Protein AF-A0A855VQW7-F1 (afdb_monomer)

Foldseek 3Di:
DDQLLPFPKDWDFDWDWAADAPDKTKIWTFGWIAGPVDDPDPGIWTFTKMWIWHFPDDDPQKTATDPTDMDGDPRGPDDPSNVVNVCCLQAVCPNRMWGWDDDPQKIFTDDPPDTSHIDGHDD

Radius of gyration: 14.54 Å; Cα contacts (8 Å, |Δi|>4): 239; chains: 1; bounding box: 36×40×45 Å

Solvent-accessible surface area (backbone atoms only — not comparable to full-atom values): 6944 Å² total; per-residue (Å²): 131,81,63,71,60,75,59,59,60,50,74,50,72,50,77,49,79,46,85,40,86,86,39,80,19,42,38,39,40,42,36,40,35,30,48,72,88,54,72,84,81,82,51,69,24,40,42,34,36,38,38,37,28,33,50,76,47,75,58,97,45,37,34,35,49,40,83,72,43,80,45,79,41,93,77,42,62,58,52,72,68,58,46,51,20,53,47,42,49,40,36,48,52,67,90,40,29,41,31,52,46,80,54,97,53,37,38,35,20,37,55,85,96,64,62,53,29,75,50,69,61,84,130

Sequence (123 aa):
MNSPGDQEFLFNGTISVVIRPGTESIISIFGTSVSARQPSPINTHLVNRDITFTVLSRNKSDFYLSDMKTTAHPGDSMTETEASGLLFDMFDLENNRLTVRRYLNTFVFGDVPLPLFICVKKR

Structure (mmCIF, N/CA/C/O backbone):
data_AF-A0A855VQW7-F1
#
_entry.id   AF-A0A855VQW7-F1
#
loop_
_atom_site.group_PDB
_atom_site.id
_atom_site.type_symbol
_atom_site.label_atom_id
_atom_site.label_alt_id
_atom_site.label_comp_id
_atom_site.label_asym_id
_atom_site.label_entity_id
_atom_site.label_seq_id
_atom_site.pdbx_PDB_ins_code
_atom_site.Cartn_x
_atom_site.Cartn_y
_atom_site.Cartn_z
_atom_site.occupancy
_atom_site.B_iso_or_equiv
_atom_site.auth_seq_id
_atom_site.auth_comp_id
_atom_site.auth_asym_id
_atom_site.auth_atom_id
_atom_site.pdbx_PDB_model_num
ATOM 1 N N . MET A 1 1 ? -4.029 20.352 -14.165 1.00 30.50 1 MET A N 1
ATOM 2 C CA . MET A 1 1 ? -2.931 19.563 -13.574 1.00 30.50 1 MET A CA 1
ATOM 3 C C . MET A 1 1 ? -3.422 18.129 -13.630 1.00 30.50 1 MET A C 1
ATOM 5 O O . MET A 1 1 ? -4.442 17.859 -13.013 1.00 30.50 1 MET A O 1
ATOM 9 N N . ASN A 1 2 ? -2.847 17.296 -14.501 1.00 29.12 2 ASN A N 1
ATOM 10 C CA . ASN A 1 2 ? -3.279 15.902 -14.648 1.00 29.12 2 ASN A CA 1
ATOM 11 C C . ASN A 1 2 ? -2.936 15.166 -13.351 1.00 29.12 2 ASN A C 1
ATOM 13 O O . ASN A 1 2 ? -1.868 15.413 -12.789 1.00 29.12 2 ASN A O 1
ATOM 17 N N . SER A 1 3 ? -3.839 14.319 -12.866 1.00 29.11 3 SER A N 1
ATOM 18 C CA . SER A 1 3 ? -3.530 13.427 -11.748 1.00 29.11 3 SER A CA 1
ATOM 19 C C . SER A 1 3 ? -2.258 12.625 -12.081 1.00 29.11 3 SER A C 1
ATOM 21 O O . SER A 1 3 ? -2.117 12.182 -13.222 1.00 29.11 3 SER A O 1
ATOM 23 N N . PRO A 1 4 ? -1.331 12.402 -11.135 1.00 39.72 4 PRO A N 1
ATOM 24 C CA . PRO A 1 4 ? -0.266 11.413 -11.311 1.00 39.72 4 PRO A CA 1
ATOM 25 C C . PRO A 1 4 ? -0.811 10.005 -11.621 1.00 39.72 4 PRO A C 1
ATOM 27 O O . PRO A 1 4 ? -0.110 9.222 -12.254 1.00 39.72 4 PRO A O 1
ATOM 30 N N . GLY A 1 5 ? -2.063 9.717 -11.239 1.00 44.38 5 GLY A N 1
ATOM 31 C CA . GLY A 1 5 ? -2.797 8.470 -11.511 1.00 44.38 5 GLY A CA 1
ATOM 32 C C . GLY A 1 5 ? -3.372 8.345 -12.927 1.00 44.38 5 GLY A C 1
ATOM 33 O O . GLY A 1 5 ? -4.153 7.449 -13.226 1.00 44.38 5 GLY A O 1
ATOM 34 N N . ASP A 1 6 ? -3.012 9.253 -13.836 1.00 48.56 6 ASP A N 1
ATOM 35 C CA . ASP A 1 6 ? -3.424 9.194 -15.243 1.00 48.56 6 ASP A CA 1
ATOM 36 C C . ASP A 1 6 ? -2.498 8.283 -16.077 1.00 48.56 6 ASP A C 1
ATOM 38 O O . ASP A 1 6 ? -2.482 8.330 -17.304 1.00 48.56 6 ASP A O 1
ATOM 42 N N . GLN A 1 7 ? -1.676 7.460 -15.429 1.00 55.69 7 GLN A N 1
ATOM 43 C CA . GLN A 1 7 ? -0.953 6.368 -16.065 1.00 55.69 7 GLN A CA 1
ATOM 44 C C . GLN A 1 7 ? -1.590 5.077 -15.565 1.00 55.69 7 GLN A C 1
ATOM 46 O O . GLN A 1 7 ? -1.325 4.653 -14.453 1.00 55.69 7 GLN A O 1
ATOM 51 N N . GLU A 1 8 ? -2.466 4.471 -16.368 1.00 66.62 8 GLU A N 1
ATOM 52 C CA . GLU A 1 8 ? -3.079 3.180 -16.038 1.00 66.62 8 GLU A CA 1
ATOM 53 C C . GLU A 1 8 ? -1.974 2.128 -15.857 1.00 66.62 8 GLU A C 1
ATOM 55 O O . GLU A 1 8 ? -1.495 1.546 -16.829 1.00 66.62 8 GLU A O 1
ATOM 60 N N . PHE A 1 9 ? -1.514 1.915 -14.628 1.00 70.75 9 PHE A N 1
ATOM 61 C CA . PHE A 1 9 ? -0.543 0.882 -14.305 1.00 70.75 9 PHE A CA 1
ATOM 62 C C . PHE A 1 9 ? -1.272 -0.383 -13.869 1.00 70.75 9 PHE A C 1
ATOM 64 O O . PHE A 1 9 ? -2.090 -0.386 -12.952 1.00 70.75 9 PHE A O 1
ATOM 71 N N . LEU A 1 10 ? -0.948 -1.494 -14.522 1.00 77.94 10 LEU A N 1
ATOM 72 C CA . LEU A 1 10 ? -1.381 -2.820 -14.117 1.00 77.94 10 LEU A CA 1
ATOM 73 C C . LEU A 1 10 ? -0.329 -3.409 -13.184 1.00 77.94 10 LEU A C 1
ATOM 75 O O . LEU A 1 10 ? 0.784 -3.717 -13.609 1.00 77.94 10 LEU A O 1
ATOM 79 N N . PHE A 1 11 ? -0.691 -3.595 -11.918 1.00 83.50 11 PHE A N 1
ATOM 80 C CA . PHE A 1 11 ? 0.154 -4.268 -10.939 1.00 83.50 11 PHE A CA 1
ATOM 81 C C . PHE A 1 11 ? -0.195 -5.756 -10.829 1.00 83.50 11 PHE A C 1
ATOM 83 O O . PHE A 1 11 ? -1.355 -6.132 -10.650 1.00 83.50 11 PHE A O 1
ATOM 90 N N . ASN A 1 12 ? 0.826 -6.610 -10.875 1.00 84.88 12 ASN A N 1
ATOM 91 C CA . ASN A 1 12 ? 0.727 -8.032 -10.567 1.00 84.88 12 ASN A CA 1
ATOM 92 C C . ASN A 1 12 ? 1.776 -8.400 -9.519 1.00 84.88 12 ASN A C 1
ATOM 94 O O . ASN A 1 12 ? 2.975 -8.266 -9.757 1.00 84.88 12 ASN A O 1
ATOM 98 N N . GLY A 1 13 ? 1.337 -8.890 -8.365 1.00 88.25 13 GLY A N 1
ATOM 99 C CA . GLY A 1 13 ? 2.254 -9.214 -7.288 1.00 88.25 13 GLY A CA 1
ATOM 100 C C . GLY A 1 13 ? 1.568 -9.554 -5.981 1.00 88.25 13 GLY A C 1
ATOM 101 O O . GLY A 1 13 ? 0.397 -9.931 -5.929 1.00 88.25 13 GLY A O 1
ATOM 102 N N . THR A 1 14 ? 2.341 -9.420 -4.913 1.00 89.88 14 THR A N 1
ATOM 103 C CA . THR A 1 14 ? 1.907 -9.622 -3.538 1.00 89.88 14 THR A CA 1
ATOM 104 C C . THR A 1 14 ? 1.972 -8.305 -2.789 1.00 89.88 14 THR A C 1
ATOM 106 O O . THR A 1 14 ? 2.939 -7.553 -2.905 1.00 89.88 14 THR A O 1
ATOM 109 N N . ILE A 1 15 ? 0.944 -8.067 -1.981 1.00 88.88 15 ILE A N 1
ATOM 110 C CA . ILE A 1 15 ? 0.922 -6.988 -1.003 1.00 88.88 15 ILE A CA 1
ATOM 111 C C . ILE A 1 15 ? 0.717 -7.610 0.364 1.00 88.88 15 ILE A C 1
ATOM 113 O O . ILE A 1 15 ? -0.235 -8.366 0.577 1.00 88.88 15 ILE A O 1
ATOM 117 N N . SER A 1 16 ? 1.607 -7.276 1.287 1.00 89.94 16 SER A N 1
ATOM 118 C CA . SER A 1 16 ? 1.482 -7.619 2.696 1.00 89.94 16 SER A CA 1
ATOM 119 C C . SER A 1 16 ? 1.202 -6.350 3.481 1.00 89.94 16 SER A C 1
ATOM 121 O O . SER A 1 16 ? 1.905 -5.359 3.317 1.00 89.94 16 SER A O 1
ATOM 123 N N . VAL A 1 17 ? 0.176 -6.368 4.328 1.00 88.69 17 VAL A N 1
ATOM 124 C CA . VAL A 1 17 ? -0.203 -5.213 5.147 1.00 88.69 17 VAL A CA 1
ATOM 125 C C . VAL A 1 17 ? -0.230 -5.628 6.606 1.00 88.69 17 VAL A C 1
ATOM 127 O O . VAL A 1 17 ? -0.963 -6.540 6.994 1.00 88.69 17 VAL A O 1
ATOM 130 N N . VAL A 1 18 ? 0.562 -4.938 7.420 1.00 91.12 18 VAL A N 1
ATOM 131 C CA . VAL A 1 18 ? 0.666 -5.163 8.859 1.00 91.12 18 VAL A CA 1
ATOM 132 C C . VAL A 1 18 ? 0.425 -3.837 9.567 1.00 91.12 18 VAL A C 1
ATOM 134 O O . VAL A 1 18 ? 1.297 -2.975 9.609 1.00 91.12 18 VAL A O 1
ATOM 137 N N . ILE A 1 19 ? -0.767 -3.693 10.147 1.00 88.94 19 ILE A N 1
ATOM 138 C CA . ILE A 1 19 ? -1.161 -2.508 10.914 1.00 88.94 19 ILE A CA 1
ATOM 139 C C . ILE A 1 19 ? -1.120 -2.851 12.402 1.00 88.94 19 ILE A C 1
ATOM 141 O O . ILE A 1 19 ? -1.861 -3.722 12.866 1.00 88.94 19 ILE A O 1
ATOM 145 N N . ARG A 1 20 ? -0.252 -2.169 13.149 1.00 87.00 20 ARG A N 1
ATOM 146 C CA . ARG A 1 20 ? -0.027 -2.368 14.584 1.00 87.00 20 ARG A CA 1
ATOM 147 C C . ARG A 1 20 ? -0.260 -1.051 15.332 1.00 87.00 20 ARG A C 1
ATOM 149 O O . ARG A 1 20 ? 0.423 -0.071 15.048 1.00 87.00 20 ARG A O 1
ATOM 156 N N . PRO A 1 21 ? -1.207 -0.992 16.282 1.00 79.06 21 PRO A N 1
ATOM 157 C CA . PRO A 1 21 ? -1.382 0.191 17.120 1.00 79.06 21 PRO A CA 1
ATOM 158 C C . PRO A 1 21 ? -0.142 0.455 17.985 1.00 79.06 21 PRO A C 1
ATOM 160 O O . PRO A 1 21 ? 0.371 -0.469 18.613 1.00 79.06 21 PRO A O 1
ATOM 163 N N . GLY A 1 22 ? 0.309 1.710 18.052 1.00 75.50 22 GLY A N 1
ATOM 164 C CA . GLY A 1 22 ? 1.386 2.141 18.954 1.00 75.50 22 GLY A CA 1
ATOM 165 C C . GLY A 1 22 ? 2.807 1.713 18.562 1.00 75.50 22 GLY A C 1
ATOM 166 O O . GLY A 1 22 ? 3.744 2.020 19.293 1.00 75.50 22 GLY A O 1
ATOM 167 N N . THR A 1 23 ? 2.988 1.033 17.428 1.00 84.94 23 THR A N 1
ATOM 168 C CA . THR A 1 23 ? 4.304 0.716 16.852 1.00 84.94 23 THR A CA 1
ATOM 169 C C . THR A 1 23 ? 4.320 1.037 15.362 1.00 84.94 23 THR A C 1
ATOM 171 O O . THR A 1 23 ? 3.271 1.282 14.762 1.00 84.94 23 THR A O 1
ATOM 174 N N . GLU A 1 24 ? 5.498 0.966 14.743 1.00 91.75 24 GLU A N 1
ATOM 175 C CA . GLU A 1 24 ? 5.617 1.057 13.289 1.00 91.75 24 GLU A CA 1
ATOM 176 C C . GLU A 1 24 ? 4.776 -0.042 12.611 1.00 91.75 24 GLU A C 1
ATOM 178 O O . GLU A 1 24 ? 4.774 -1.215 13.009 1.00 91.75 24 GLU A O 1
ATOM 183 N N . SER A 1 25 ? 4.000 0.384 11.622 1.00 94.38 25 SER A N 1
ATOM 184 C CA . SER A 1 25 ? 3.194 -0.422 10.713 1.00 94.38 25 SER A CA 1
ATOM 185 C C . SER A 1 25 ? 3.838 -0.403 9.332 1.00 94.38 25 SER A C 1
ATOM 187 O O . SER A 1 25 ? 4.594 0.512 9.011 1.00 94.38 25 SER A O 1
AT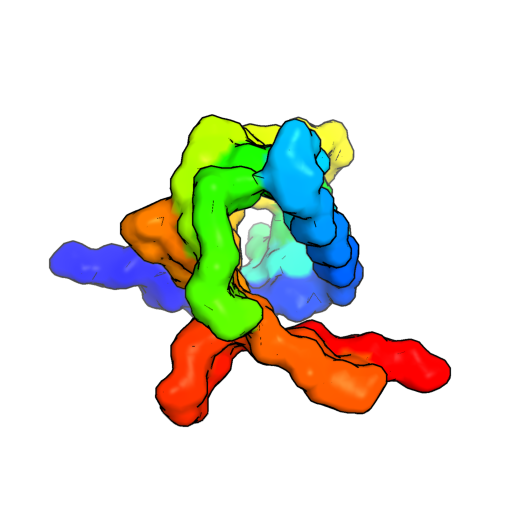OM 189 N N . ILE A 1 26 ? 3.555 -1.420 8.519 1.00 94.81 26 ILE A N 1
ATOM 190 C CA . ILE A 1 26 ? 4.215 -1.592 7.224 1.00 94.81 26 ILE A CA 1
ATOM 191 C C . ILE A 1 26 ? 3.260 -2.132 6.160 1.00 94.81 26 ILE A C 1
ATOM 193 O O . ILE A 1 26 ? 2.443 -3.023 6.421 1.00 94.81 26 ILE A O 1
ATOM 197 N N . ILE A 1 27 ? 3.387 -1.595 4.950 1.00 92.69 27 ILE A N 1
ATOM 198 C CA . ILE A 1 27 ? 2.859 -2.169 3.713 1.00 92.69 27 ILE A CA 1
ATOM 199 C C . ILE A 1 27 ? 4.058 -2.569 2.856 1.00 92.69 27 ILE A C 1
ATOM 201 O O . ILE A 1 27 ? 4.830 -1.705 2.453 1.00 92.69 27 ILE A O 1
ATOM 205 N N . SER A 1 28 ? 4.194 -3.859 2.564 1.00 94.31 28 SER A N 1
ATOM 206 C CA . SER A 1 28 ? 5.232 -4.392 1.676 1.00 94.31 28 SER A CA 1
ATOM 207 C C . SER A 1 28 ? 4.630 -4.755 0.329 1.00 94.31 28 SER A C 1
ATOM 209 O O . SER A 1 28 ? 3.615 -5.456 0.268 1.00 94.31 28 SER A O 1
ATOM 211 N N . ILE A 1 29 ? 5.271 -4.306 -0.745 1.00 93.06 29 ILE A N 1
ATOM 212 C CA . ILE A 1 29 ? 4.815 -4.462 -2.124 1.00 93.06 29 ILE A CA 1
ATOM 213 C C . ILE A 1 29 ? 5.923 -5.134 -2.916 1.00 93.06 29 ILE A C 1
ATOM 215 O O . ILE A 1 29 ? 7.024 -4.599 -3.038 1.00 93.06 29 ILE A O 1
ATOM 219 N N . PHE A 1 30 ? 5.610 -6.297 -3.479 1.00 93.44 30 PHE A N 1
ATOM 220 C CA . PHE A 1 30 ? 6.533 -7.033 -4.329 1.00 93.44 30 PHE A CA 1
ATOM 221 C C . PHE A 1 30 ? 5.818 -7.563 -5.566 1.00 93.44 30 PHE A C 1
ATOM 223 O O . PHE A 1 30 ? 4.855 -8.326 -5.453 1.00 93.44 30 PHE A O 1
ATOM 230 N N . GLY A 1 31 ? 6.286 -7.190 -6.751 1.00 92.06 31 GLY A N 1
ATOM 231 C CA . GLY A 1 31 ? 5.676 -7.635 -7.997 1.00 92.06 31 GLY A CA 1
ATOM 232 C C . GLY A 1 31 ? 6.180 -6.885 -9.215 1.00 92.06 31 GLY A C 1
ATOM 233 O O . GLY A 1 31 ? 7.228 -6.251 -9.191 1.00 92.06 31 GLY A O 1
ATOM 234 N N 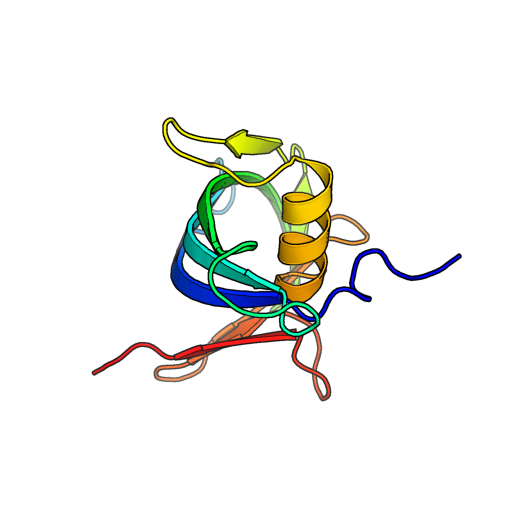. THR A 1 32 ? 5.407 -6.953 -10.288 1.00 89.62 32 THR A N 1
ATOM 235 C CA . THR A 1 32 ? 5.670 -6.243 -11.536 1.00 89.62 32 THR A CA 1
ATOM 236 C C . THR A 1 32 ? 4.553 -5.253 -11.816 1.00 89.62 32 THR A C 1
ATOM 238 O O . THR A 1 32 ? 3.379 -5.614 -11.719 1.00 89.62 32 THR A O 1
ATOM 241 N N . SER A 1 33 ? 4.914 -4.038 -12.208 1.00 86.31 33 SER A N 1
ATOM 242 C CA . SER A 1 33 ? 3.980 -3.031 -12.706 1.00 86.31 33 SER A CA 1
ATOM 243 C C . SER A 1 33 ? 4.210 -2.792 -14.194 1.00 86.31 33 SER A C 1
ATOM 245 O O . SER A 1 33 ? 5.358 -2.724 -14.639 1.00 86.31 33 SER A O 1
ATOM 247 N N . VAL A 1 34 ? 3.125 -2.688 -14.960 1.00 81.62 34 VAL A N 1
ATOM 248 C CA . VAL A 1 34 ? 3.148 -2.479 -16.411 1.00 81.62 34 VAL A CA 1
ATOM 249 C C . VAL A 1 34 ? 2.272 -1.288 -16.768 1.00 81.62 34 VAL A C 1
ATOM 251 O O . VAL A 1 34 ? 1.097 -1.268 -16.416 1.00 81.62 34 VAL A O 1
ATOM 254 N N . SER A 1 35 ? 2.810 -0.317 -17.506 1.00 73.31 35 SER A N 1
ATOM 255 C CA . SER A 1 35 ? 1.992 0.774 -18.051 1.00 73.31 35 SER A CA 1
ATOM 256 C C . SER A 1 35 ? 1.068 0.245 -19.155 1.00 73.31 35 SER A C 1
ATOM 258 O O . SER A 1 35 ? 1.542 -0.214 -20.194 1.00 73.31 35 SER A O 1
ATOM 260 N N . ALA A 1 36 ? -0.251 0.335 -18.970 1.00 66.25 36 ALA A N 1
ATOM 261 C CA . ALA A 1 36 ? -1.253 -0.106 -19.945 1.00 66.25 36 ALA A CA 1
ATOM 262 C C . ALA A 1 36 ? -1.271 0.755 -21.221 1.00 66.25 36 ALA A C 1
ATOM 264 O O . ALA A 1 36 ? -1.788 0.328 -22.253 1.00 66.25 36 ALA A O 1
ATOM 265 N N . ARG A 1 37 ? -0.678 1.957 -21.177 1.00 65.75 37 ARG A N 1
ATOM 266 C CA . ARG A 1 37 ? -0.636 2.901 -22.304 1.00 65.75 37 ARG A CA 1
ATOM 267 C C . ARG A 1 37 ? 0.517 2.657 -23.281 1.00 65.75 37 ARG A C 1
ATOM 269 O O . ARG A 1 37 ? 0.562 3.317 -24.317 1.00 65.75 37 ARG A O 1
ATOM 276 N N . GLN A 1 38 ? 1.453 1.753 -22.983 1.00 57.84 38 GLN A N 1
ATOM 277 C CA . GLN A 1 38 ? 2.634 1.537 -23.821 1.00 57.84 38 GLN A CA 1
ATOM 278 C C . GLN A 1 38 ? 2.857 0.046 -24.146 1.00 57.84 38 GLN A C 1
ATOM 280 O O . GLN A 1 38 ? 2.633 -0.810 -23.292 1.00 57.84 38 GLN A O 1
ATOM 285 N N . PRO A 1 39 ? 3.303 -0.300 -25.370 1.00 54.66 39 PRO A N 1
ATOM 286 C CA . PRO A 1 39 ? 3.481 -1.692 -25.776 1.00 54.66 39 PRO A CA 1
ATOM 287 C C . PRO A 1 39 ? 4.573 -2.414 -24.962 1.00 54.66 39 PRO A C 1
ATOM 289 O O . PRO A 1 39 ? 5.674 -1.902 -24.755 1.00 54.66 39 PRO A O 1
ATOM 292 N N . SER A 1 40 ? 4.268 -3.642 -24.530 1.00 54.59 40 SER A N 1
ATOM 293 C CA . SER A 1 40 ? 5.230 -4.602 -23.959 1.00 54.59 40 SER A CA 1
ATOM 294 C C . SER A 1 40 ? 6.340 -4.927 -24.980 1.00 54.59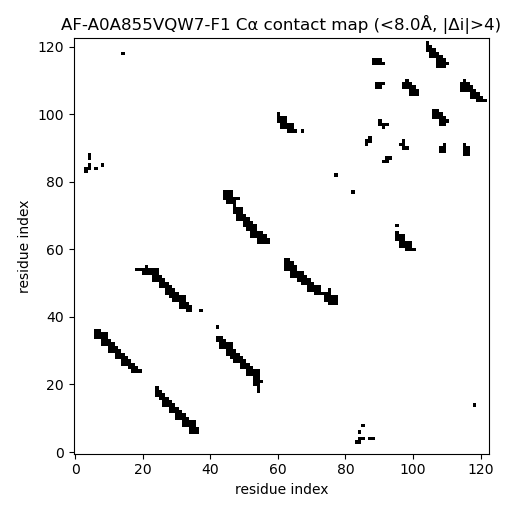 40 SER A C 1
ATOM 296 O O . SER A 1 40 ? 6.012 -5.082 -26.160 1.00 54.59 40 SER A O 1
ATOM 298 N N . PRO A 1 41 ? 7.635 -5.027 -24.585 1.00 52.25 41 PRO A N 1
ATOM 299 C CA . PRO A 1 41 ? 8.147 -5.251 -23.224 1.00 52.25 41 PRO A CA 1
ATOM 300 C C . PRO A 1 41 ? 8.800 -4.028 -22.546 1.00 52.25 41 PRO A C 1
ATOM 302 O O . PRO A 1 41 ? 9.423 -4.177 -21.500 1.00 52.25 41 PRO A O 1
ATOM 305 N N . ILE A 1 42 ? 8.687 -2.827 -23.119 1.00 57.53 42 ILE A N 1
ATOM 306 C CA . ILE A 1 42 ? 9.549 -1.679 -22.767 1.00 57.53 42 ILE A CA 1
ATOM 307 C C . ILE A 1 42 ? 9.258 -1.088 -21.368 1.00 57.53 42 ILE A C 1
ATOM 309 O O . ILE A 1 42 ? 10.128 -0.436 -20.806 1.00 57.53 42 ILE A O 1
ATOM 313 N N . ASN A 1 43 ? 8.101 -1.379 -20.753 1.00 65.44 43 ASN A N 1
ATOM 314 C CA . ASN A 1 43 ? 7.644 -0.704 -19.521 1.00 65.44 43 ASN A CA 1
ATOM 315 C C . ASN A 1 43 ? 7.171 -1.658 -18.423 1.00 65.44 43 ASN A C 1
ATOM 317 O O . ASN A 1 43 ? 6.135 -1.432 -17.796 1.00 65.44 43 ASN A O 1
ATOM 321 N N . THR A 1 44 ? 7.883 -2.770 -18.238 1.00 79.81 44 THR A N 1
ATOM 322 C CA . THR A 1 44 ? 7.673 -3.635 -17.070 1.00 79.81 44 THR A CA 1
ATOM 323 C C . THR A 1 44 ? 8.695 -3.277 -16.004 1.00 79.81 44 THR A C 1
ATOM 325 O O . THR A 1 44 ? 9.888 -3.499 -16.200 1.00 79.81 44 THR A O 1
ATOM 328 N N . HIS A 1 45 ? 8.226 -2.767 -14.871 1.00 86.50 45 HIS A N 1
ATOM 329 C CA . HIS A 1 45 ? 9.072 -2.449 -13.727 1.00 86.50 45 HIS A CA 1
ATOM 330 C C . HIS A 1 45 ? 8.902 -3.518 -12.655 1.00 86.50 45 HIS A C 1
ATOM 332 O O . HIS A 1 45 ? 7.778 -3.834 -12.256 1.00 86.50 45 HIS A O 1
ATOM 338 N N . LEU A 1 46 ? 10.013 -4.050 -12.149 1.00 91.12 46 LEU A N 1
ATOM 339 C CA . LEU A 1 46 ? 10.021 -4.711 -10.850 1.00 91.12 46 LEU A CA 1
ATOM 340 C C . LEU A 1 46 ? 9.782 -3.656 -9.765 1.00 91.12 46 LEU A C 1
ATOM 342 O O . LEU A 1 46 ? 10.506 -2.660 -9.702 1.00 91.12 46 LEU A O 1
ATOM 346 N N . VAL A 1 47 ? 8.785 -3.907 -8.922 1.00 92.00 47 VAL A N 1
ATOM 347 C CA . VAL A 1 47 ? 8.438 -3.109 -7.747 1.00 92.00 47 VAL A CA 1
ATOM 348 C C . VAL A 1 47 ? 8.778 -3.933 -6.513 1.00 92.00 47 VAL A C 1
ATOM 350 O O . VAL A 1 47 ? 8.278 -5.049 -6.355 1.00 92.00 47 VAL A O 1
ATOM 353 N N . ASN A 1 48 ? 9.633 -3.395 -5.649 1.00 95.19 48 ASN A N 1
ATOM 354 C CA . ASN A 1 48 ? 10.031 -4.014 -4.391 1.00 95.19 48 ASN A CA 1
ATOM 355 C C . ASN A 1 48 ? 10.207 -2.917 -3.340 1.00 95.19 48 ASN A C 1
ATOM 357 O O . ASN A 1 48 ? 11.287 -2.336 -3.209 1.00 95.19 48 ASN A O 1
ATOM 361 N N . ARG A 1 49 ? 9.123 -2.582 -2.635 1.00 95.00 49 ARG A N 1
ATOM 362 C CA . ARG A 1 49 ? 9.084 -1.422 -1.736 1.00 95.00 49 ARG A CA 1
ATOM 363 C C . ARG A 1 49 ? 8.352 -1.704 -0.442 1.00 95.00 49 ARG A C 1
ATOM 365 O O . ARG A 1 49 ? 7.377 -2.451 -0.421 1.00 95.00 49 ARG A O 1
ATOM 372 N N . ASP A 1 50 ? 8.785 -0.997 0.592 1.00 95.31 50 ASP A N 1
ATOM 373 C CA . ASP A 1 50 ? 8.090 -0.905 1.867 1.00 95.31 50 ASP A CA 1
ATOM 374 C C . ASP A 1 50 ? 7.607 0.521 2.113 1.00 95.31 50 ASP A C 1
ATOM 376 O O . ASP A 1 50 ? 8.345 1.485 1.902 1.00 95.31 50 ASP A O 1
ATOM 380 N N . ILE A 1 51 ? 6.381 0.643 2.608 1.00 93.56 51 ILE A N 1
ATOM 381 C CA . ILE A 1 51 ? 5.830 1.872 3.171 1.00 93.56 51 ILE A CA 1
ATOM 382 C C . ILE A 1 51 ? 5.719 1.650 4.671 1.00 93.56 51 ILE A C 1
ATOM 384 O O . ILE A 1 51 ? 4.893 0.845 5.108 1.00 93.56 51 ILE A O 1
ATOM 388 N N . THR A 1 52 ? 6.537 2.339 5.459 1.00 95.12 52 THR A N 1
ATOM 389 C CA . THR A 1 52 ? 6.418 2.336 6.917 1.00 95.12 52 THR A CA 1
ATOM 390 C C . THR A 1 52 ? 5.682 3.577 7.394 1.00 95.12 52 THR A C 1
ATOM 392 O O . THR A 1 52 ? 5.744 4.626 6.756 1.00 95.12 52 THR A O 1
ATOM 395 N N . PHE A 1 53 ? 4.915 3.444 8.472 1.00 93.94 53 PHE A N 1
ATOM 396 C CA . PHE A 1 53 ? 4.148 4.539 9.066 1.00 93.94 53 PHE A CA 1
ATOM 397 C C . PHE A 1 53 ? 3.760 4.221 10.510 1.00 93.94 53 PHE A C 1
ATOM 399 O O . PHE A 1 53 ? 3.681 3.058 10.914 1.00 93.94 53 PHE A O 1
ATOM 406 N N . THR A 1 54 ? 3.429 5.252 11.279 1.00 94.12 54 THR A N 1
ATOM 407 C CA . THR A 1 54 ? 2.832 5.119 12.612 1.00 94.12 54 THR A CA 1
ATOM 408 C C . THR A 1 54 ? 1.324 5.344 12.528 1.00 94.12 54 THR A C 1
ATOM 410 O O . THR A 1 54 ? 0.862 6.247 11.836 1.00 94.12 54 THR A O 1
ATOM 413 N N . VAL A 1 55 ? 0.528 4.537 13.238 1.00 93.06 55 VAL A N 1
ATOM 414 C CA . VAL A 1 55 ? -0.924 4.762 13.354 1.00 93.06 55 VAL A CA 1
ATOM 415 C C . VAL A 1 55 ? -1.194 5.718 14.512 1.00 93.06 55 VAL A C 1
ATOM 417 O O . VAL A 1 55 ? -1.064 5.331 1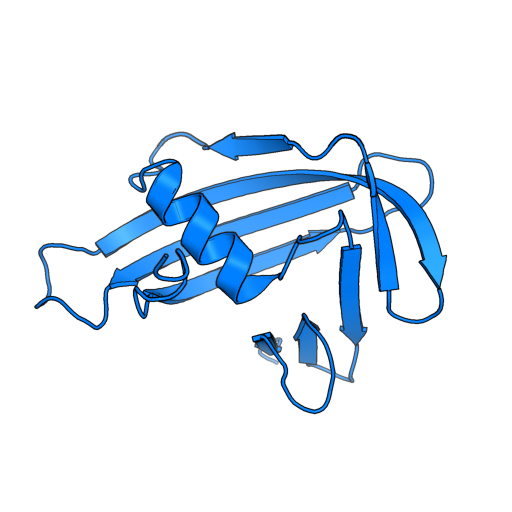5.674 1.00 93.06 55 VAL A O 1
ATOM 420 N N . LEU A 1 56 ? -1.615 6.942 14.196 1.00 91.81 56 LEU A N 1
ATOM 421 C CA . LEU A 1 56 ? -1.992 7.960 15.178 1.00 91.81 56 LEU A CA 1
ATOM 422 C C . LEU A 1 56 ? -3.331 7.640 15.840 1.00 91.81 56 LEU A C 1
ATOM 424 O O . LEU A 1 56 ? -3.493 7.736 17.054 1.00 91.81 56 LEU A O 1
ATOM 428 N N . SER A 1 57 ? -4.322 7.297 15.022 1.00 91.06 57 SER A N 1
ATOM 429 C CA . SER A 1 57 ? -5.665 6.979 15.491 1.00 91.06 57 SER A CA 1
ATOM 430 C C . SER A 1 57 ? -6.402 6.109 14.482 1.00 91.06 57 SER A C 1
ATOM 432 O O . SER A 1 57 ? -6.000 5.968 13.324 1.00 91.06 57 SER A O 1
ATOM 434 N N . ARG A 1 58 ? -7.499 5.504 14.936 1.00 90.69 58 ARG A N 1
ATOM 435 C CA . ARG A 1 58 ? -8.365 4.670 14.108 1.00 90.69 58 ARG A CA 1
ATOM 436 C C . ARG A 1 58 ? -9.817 5.064 14.316 1.00 90.69 58 ARG A C 1
ATOM 438 O O . ARG A 1 58 ? -10.290 5.096 15.450 1.00 90.69 58 ARG A O 1
ATOM 445 N N . ASN A 1 59 ? -10.541 5.240 13.216 1.00 90.12 59 ASN A N 1
ATOM 446 C CA . ASN A 1 59 ? -11.989 5.386 13.215 1.00 90.12 59 ASN A CA 1
ATOM 447 C C . ASN A 1 59 ? -12.613 4.328 12.299 1.00 90.12 59 ASN A C 1
ATOM 449 O O . ASN A 1 59 ? -12.602 4.447 11.078 1.00 90.12 59 ASN A O 1
ATOM 453 N N . LYS A 1 60 ? -13.169 3.264 12.890 1.00 89.00 60 LYS A N 1
ATOM 454 C CA . LYS A 1 60 ? -13.754 2.123 12.161 1.00 89.00 60 LYS A CA 1
ATOM 455 C C . LYS A 1 60 ? -12.761 1.468 11.181 1.00 89.00 60 LYS A C 1
ATOM 457 O O . LYS A 1 60 ? -11.955 0.637 11.612 1.00 89.00 60 LYS A O 1
ATOM 462 N N . SER A 1 61 ? -12.866 1.788 9.890 1.00 89.19 61 SER A N 1
ATOM 463 C CA . SER A 1 61 ? -12.033 1.243 8.803 1.00 89.19 61 SER A CA 1
ATOM 464 C C . SER A 1 61 ? -10.933 2.210 8.360 1.00 89.19 61 SER A C 1
ATOM 466 O O . SER A 1 61 ? -10.104 1.828 7.541 1.00 89.19 61 SER A O 1
ATOM 468 N N . ASP A 1 62 ? -10.915 3.418 8.920 1.00 90.44 62 ASP A N 1
ATOM 469 C CA . ASP A 1 62 ? -9.994 4.483 8.548 1.00 90.44 62 ASP A CA 1
ATOM 470 C C . ASP A 1 62 ? -8.865 4.542 9.583 1.00 90.44 62 ASP A C 1
ATOM 472 O O . ASP A 1 62 ? -9.107 4.583 10.798 1.00 90.44 62 ASP A O 1
ATOM 476 N N . PHE A 1 63 ? -7.630 4.531 9.093 1.00 91.25 63 PHE A N 1
ATOM 477 C CA . PHE A 1 63 ? -6.401 4.624 9.870 1.00 91.25 63 PHE A CA 1
ATOM 478 C C . PHE A 1 63 ? -5.718 5.946 9.537 1.00 91.25 63 PHE A C 1
ATOM 480 O O . PHE A 1 63 ? -5.395 6.196 8.379 1.00 91.25 63 PHE A O 1
ATOM 487 N N . TYR A 1 64 ? -5.503 6.787 10.544 1.00 92.00 64 TYR A N 1
ATOM 488 C CA . TYR A 1 64 ? -4.793 8.055 10.390 1.00 92.00 64 TYR A CA 1
ATOM 489 C C . TYR A 1 64 ? -3.323 7.843 10.715 1.00 92.00 64 TYR A C 1
ATOM 491 O O . TYR A 1 64 ? -2.989 7.269 11.756 1.00 92.00 64 TYR A O 1
ATOM 499 N N . LEU A 1 65 ? -2.466 8.273 9.803 1.00 92.38 65 LEU A N 1
ATOM 500 C CA . LEU A 1 65 ? -1.067 7.896 9.730 1.00 92.38 65 LEU A CA 1
ATOM 501 C C . LEU A 1 65 ? -0.160 9.095 10.041 1.00 92.38 65 LEU A C 1
ATOM 503 O O . LEU A 1 65 ? -0.518 10.247 9.796 1.00 92.38 65 LEU A O 1
ATOM 507 N N . SER A 1 66 ? 1.034 8.819 10.551 1.00 92.00 66 SER A N 1
ATOM 508 C CA . SER A 1 66 ? 2.152 9.765 10.623 1.00 92.00 66 SER A CA 1
ATOM 509 C C . SER A 1 66 ? 3.453 9.089 10.219 1.00 92.00 66 SER A C 1
ATOM 511 O O . SER A 1 66 ? 3.508 7.866 10.078 1.00 92.00 66 SER A O 1
ATOM 513 N N . ASP A 1 67 ? 4.500 9.901 10.051 1.00 91.62 67 ASP A N 1
ATOM 514 C CA . ASP A 1 67 ? 5.877 9.432 9.853 1.00 91.62 67 ASP A CA 1
ATOM 515 C C . ASP A 1 67 ? 6.011 8.462 8.675 1.00 91.62 67 ASP A C 1
ATOM 517 O O . ASP A 1 67 ? 6.769 7.495 8.717 1.00 91.62 67 ASP A O 1
ATOM 521 N N . MET A 1 68 ? 5.226 8.711 7.624 1.00 91.00 68 MET A N 1
ATOM 522 C CA . MET A 1 68 ? 5.181 7.840 6.465 1.00 91.00 68 MET A CA 1
ATOM 523 C C . MET A 1 68 ? 6.493 7.921 5.690 1.00 91.00 68 MET A C 1
ATOM 525 O O . MET A 1 68 ? 6.933 9.002 5.291 1.00 91.00 68 MET A O 1
ATOM 529 N N . LYS A 1 69 ? 7.094 6.763 5.432 1.00 92.50 69 LYS A N 1
ATOM 530 C CA . LYS A 1 69 ? 8.331 6.644 4.672 1.00 92.50 69 LYS A CA 1
ATOM 531 C C . LYS A 1 69 ? 8.220 5.514 3.664 1.00 92.50 69 LYS A C 1
ATOM 533 O O . LYS A 1 69 ? 7.876 4.392 4.016 1.00 92.50 69 LYS A O 1
ATOM 538 N N . THR A 1 70 ? 8.587 5.803 2.421 1.00 92.44 70 THR A N 1
ATOM 539 C CA . THR A 1 70 ? 8.716 4.785 1.374 1.00 92.44 70 THR A CA 1
ATOM 540 C C . THR A 1 70 ? 10.185 4.422 1.204 1.00 92.44 70 THR A C 1
ATOM 542 O O . THR A 1 70 ? 11.035 5.304 1.097 1.00 92.44 70 THR A O 1
ATOM 545 N N . THR A 1 71 ? 10.490 3.129 1.183 1.00 95.00 71 THR A N 1
ATOM 546 C CA . THR A 1 71 ? 11.840 2.596 0.983 1.00 95.00 71 THR A CA 1
ATOM 547 C C . THR A 1 71 ? 11.832 1.665 -0.220 1.00 95.00 71 THR A C 1
ATOM 549 O O . THR A 1 71 ? 11.055 0.712 -0.261 1.00 95.00 71 THR A O 1
ATOM 552 N N . ALA A 1 72 ? 12.690 1.946 -1.201 1.00 95.62 72 ALA A N 1
ATOM 553 C CA . ALA A 1 72 ? 12.941 1.051 -2.323 1.00 95.62 72 ALA A CA 1
ATOM 554 C C . ALA A 1 72 ? 14.028 0.034 -1.954 1.00 95.62 72 ALA A C 1
ATOM 556 O O . ALA A 1 72 ? 15.048 0.393 -1.361 1.00 95.62 72 ALA A O 1
ATOM 557 N N . HIS A 1 73 ? 13.811 -1.227 -2.313 1.00 95.06 73 HIS A N 1
ATOM 558 C CA . HIS A 1 73 ? 14.764 -2.312 -2.087 1.00 95.06 73 HIS A CA 1
ATOM 559 C C . HIS A 1 73 ? 15.621 -2.582 -3.328 1.00 95.06 73 HIS A C 1
ATOM 561 O O . HIS A 1 73 ? 15.247 -2.200 -4.440 1.00 95.06 73 HIS A O 1
ATOM 567 N N . PRO A 1 74 ? 16.765 -3.280 -3.179 1.00 93.75 74 PRO A N 1
ATOM 568 C CA . PRO A 1 74 ? 17.582 -3.680 -4.317 1.00 93.75 74 PRO A CA 1
ATOM 569 C C . PRO A 1 74 ? 16.769 -4.413 -5.392 1.00 93.75 74 PRO A C 1
ATOM 571 O O . PRO A 1 74 ? 15.979 -5.313 -5.095 1.00 93.75 74 PRO A O 1
ATOM 574 N N . GLY A 1 75 ? 16.991 -4.027 -6.648 1.00 89.75 75 GLY A N 1
ATOM 575 C CA . GLY A 1 75 ? 16.291 -4.577 -7.808 1.00 89.75 75 GLY A CA 1
ATOM 576 C C . GLY A 1 75 ? 14.987 -3.859 -8.164 1.00 89.75 75 GLY A C 1
ATOM 577 O O . GLY A 1 75 ? 14.491 -4.077 -9.267 1.00 89.75 75 GLY A O 1
ATOM 578 N N . ASP A 1 76 ? 14.456 -2.984 -7.301 1.00 92.56 76 ASP A N 1
ATOM 579 C CA . ASP A 1 76 ? 13.385 -2.072 -7.709 1.00 92.56 76 ASP A CA 1
ATOM 580 C C . ASP A 1 76 ? 13.859 -1.231 -8.905 1.00 92.56 76 ASP A C 1
ATOM 582 O O . ASP A 1 76 ? 14.962 -0.683 -8.910 1.00 92.56 76 ASP A O 1
ATOM 586 N N . SER A 1 77 ? 13.036 -1.198 -9.947 1.00 90.75 77 SER A N 1
ATOM 587 C CA . SER 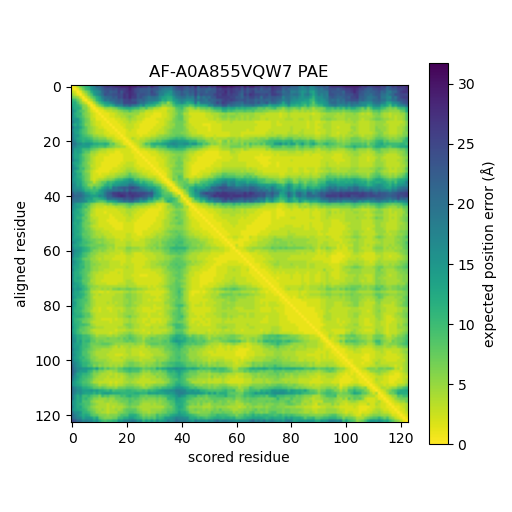A 1 77 ? 13.351 -0.562 -11.235 1.00 90.75 77 SER A CA 1
ATOM 588 C C . SER A 1 77 ? 12.344 0.523 -11.604 1.00 90.75 77 SER A C 1
ATOM 590 O O . SER A 1 77 ? 12.350 1.024 -12.728 1.00 90.75 77 SER A O 1
ATOM 592 N N . MET A 1 78 ? 11.456 0.866 -10.673 1.00 87.81 78 MET A N 1
ATOM 593 C CA . MET A 1 78 ? 10.476 1.925 -10.838 1.00 87.81 78 MET A CA 1
ATOM 594 C C . MET A 1 78 ? 11.076 3.244 -10.341 1.00 87.81 78 MET A C 1
ATOM 596 O O . MET A 1 78 ? 11.788 3.284 -9.337 1.00 87.81 78 MET A O 1
ATOM 600 N N . THR A 1 79 ? 10.806 4.353 -11.020 1.00 86.62 79 THR A N 1
ATOM 601 C CA . THR A 1 79 ? 11.212 5.673 -10.515 1.00 86.62 79 THR A CA 1
ATOM 602 C C . THR A 1 79 ? 10.378 6.071 -9.291 1.00 86.62 79 THR A C 1
ATOM 604 O O . THR A 1 79 ? 9.305 5.525 -9.039 1.00 86.62 79 THR A O 1
ATOM 607 N N . GLU A 1 80 ? 10.847 7.035 -8.493 1.00 84.75 80 GLU A N 1
ATOM 608 C CA . GLU A 1 80 ? 10.071 7.539 -7.347 1.00 84.75 80 GLU A CA 1
ATOM 609 C C . GLU A 1 80 ? 8.725 8.145 -7.766 1.00 84.75 80 GLU A C 1
ATOM 611 O O . GLU A 1 80 ? 7.725 7.948 -7.074 1.00 84.75 80 GLU A O 1
ATOM 616 N N . THR A 1 81 ? 8.679 8.825 -8.915 1.00 83.44 81 THR A N 1
ATOM 617 C CA . THR A 1 81 ? 7.452 9.415 -9.465 1.00 83.44 81 THR A CA 1
ATOM 618 C C . THR A 1 81 ? 6.438 8.343 -9.859 1.00 83.44 81 THR A C 1
ATOM 620 O O . THR A 1 81 ? 5.282 8.426 -9.453 1.00 83.44 81 THR A O 1
ATOM 623 N N . GLU A 1 82 ? 6.863 7.319 -10.604 1.00 81.56 82 GLU A N 1
ATOM 624 C CA . GLU A 1 82 ? 5.990 6.205 -11.009 1.00 81.56 82 GLU A CA 1
ATOM 625 C C . GLU A 1 82 ? 5.484 5.426 -9.794 1.00 81.56 82 GLU A C 1
ATOM 627 O O . GLU A 1 82 ? 4.299 5.114 -9.706 1.00 81.56 82 GLU A O 1
ATOM 632 N N . ALA A 1 83 ? 6.361 5.174 -8.819 1.00 83.56 83 ALA A N 1
ATOM 633 C CA . ALA A 1 83 ? 5.975 4.512 -7.583 1.00 83.56 83 ALA A CA 1
ATOM 634 C C . ALA A 1 83 ? 4.969 5.348 -6.789 1.00 83.56 83 ALA A C 1
ATOM 636 O O . ALA A 1 83 ? 3.996 4.802 -6.286 1.00 83.56 83 ALA A O 1
ATOM 637 N N . SER A 1 84 ? 5.155 6.666 -6.703 1.00 82.44 84 SER A N 1
ATOM 638 C CA . SER A 1 84 ? 4.202 7.544 -6.013 1.00 82.44 84 SER A CA 1
ATOM 639 C C . SER A 1 84 ? 2.827 7.527 -6.683 1.00 82.44 84 SER A C 1
ATOM 641 O O . SER A 1 84 ? 1.823 7.467 -5.978 1.00 82.44 84 SER A O 1
ATOM 643 N N . GLY A 1 85 ? 2.777 7.514 -8.022 1.00 80.81 85 GLY A N 1
ATOM 644 C CA . GLY A 1 85 ? 1.529 7.349 -8.776 1.00 80.81 85 GLY A CA 1
ATOM 645 C C . GLY A 1 85 ? 0.854 6.008 -8.485 1.00 80.81 85 GLY A C 1
ATOM 646 O O . GLY A 1 85 ? -0.299 5.980 -8.073 1.00 80.81 85 GLY A O 1
ATOM 647 N N . LEU A 1 86 ? 1.606 4.905 -8.570 1.00 83.00 86 LEU A N 1
ATOM 648 C CA . LEU A 1 86 ? 1.102 3.568 -8.247 1.00 83.00 86 LEU A CA 1
ATOM 649 C C . LEU A 1 86 ? 0.543 3.487 -6.815 1.00 83.00 86 LEU A C 1
ATOM 651 O O . LEU A 1 86 ? -0.525 2.928 -6.587 1.00 83.00 86 LEU A O 1
ATOM 655 N N . LEU A 1 87 ? 1.262 4.037 -5.834 1.00 84.00 87 LEU A N 1
ATOM 656 C CA . LEU A 1 87 ? 0.829 4.036 -4.436 1.00 84.00 87 LEU A CA 1
ATOM 657 C C . LEU A 1 87 ? -0.425 4.882 -4.212 1.00 84.00 87 LEU A C 1
ATOM 659 O O . LEU A 1 87 ? -1.290 4.481 -3.430 1.00 84.00 87 LEU A O 1
ATOM 663 N N . PHE A 1 88 ? -0.523 6.025 -4.891 1.00 81.50 88 PHE A N 1
ATOM 664 C CA . PHE A 1 88 ? -1.715 6.864 -4.881 1.00 81.50 88 PHE A CA 1
ATOM 665 C C . PHE A 1 88 ? -2.926 6.092 -5.417 1.00 81.50 88 PHE A C 1
ATOM 667 O O . PHE A 1 88 ? -3.931 5.985 -4.717 1.00 81.50 88 PHE A O 1
ATOM 674 N N . ASP A 1 89 ? -2.784 5.447 -6.575 1.00 80.50 89 ASP A N 1
ATOM 675 C CA . ASP A 1 89 ? -3.857 4.671 -7.204 1.00 80.50 89 ASP A CA 1
ATOM 676 C C . ASP A 1 89 ? -4.300 3.472 -6.357 1.00 80.50 89 ASP A C 1
ATOM 678 O O . ASP A 1 89 ? -5.459 3.066 -6.401 1.00 80.50 89 ASP A O 1
ATOM 682 N N . MET A 1 90 ? -3.392 2.883 -5.574 1.00 85.69 90 MET A N 1
ATOM 683 C CA . MET A 1 90 ? -3.694 1.692 -4.778 1.00 85.69 90 MET A CA 1
ATOM 684 C C . MET A 1 90 ? -4.256 2.001 -3.389 1.00 85.69 90 MET A C 1
ATOM 686 O O . MET A 1 90 ? -5.072 1.234 -2.871 1.00 85.69 90 MET A O 1
ATOM 690 N N . PHE A 1 91 ? -3.793 3.076 -2.752 1.00 85.88 91 PHE A N 1
ATOM 691 C CA . PHE A 1 91 ? -4.034 3.299 -1.327 1.00 85.88 91 PHE A CA 1
ATOM 692 C C . PHE A 1 91 ? -4.656 4.651 -0.988 1.00 85.88 91 PHE A C 1
ATOM 694 O O . PHE A 1 91 ? -5.140 4.765 0.137 1.00 85.88 91 PHE A O 1
ATOM 701 N N . ASP A 1 92 ? -4.651 5.625 -1.910 1.00 79.81 92 ASP A N 1
ATOM 702 C CA . ASP A 1 92 ? -5.083 7.015 -1.680 1.00 79.81 92 ASP A CA 1
ATOM 703 C C . ASP A 1 92 ? -4.634 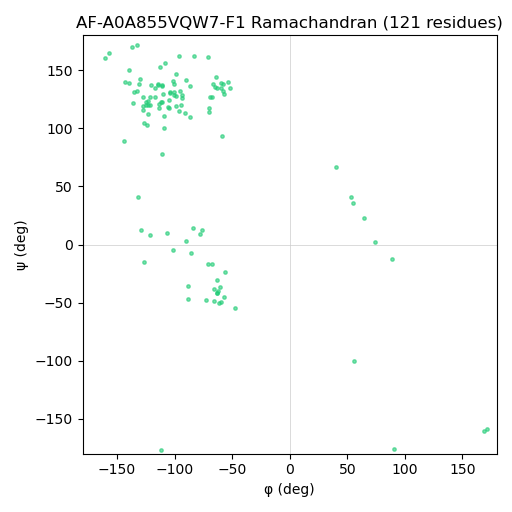7.535 -0.316 1.00 79.81 92 ASP A C 1
ATOM 705 O O . ASP A 1 92 ? -5.411 7.771 0.608 1.00 79.81 92 ASP A O 1
ATOM 709 N N . LEU A 1 93 ? -3.314 7.662 -0.187 1.00 77.12 93 LEU A N 1
ATOM 710 C CA . LEU A 1 93 ? -2.660 8.145 1.027 1.00 77.12 93 LEU A CA 1
ATOM 711 C C . LEU A 1 93 ? -2.789 9.672 1.185 1.00 77.12 93 LEU A C 1
ATOM 713 O O . LEU A 1 93 ? -2.103 10.261 2.028 1.00 77.12 93 LEU A O 1
ATOM 717 N N . GLU A 1 94 ? -3.655 10.333 0.403 1.00 72.75 94 GLU A N 1
ATOM 718 C CA . GLU A 1 94 ? -3.964 11.745 0.601 1.00 72.75 94 GLU A CA 1
ATOM 719 C C . GLU A 1 94 ? -4.511 11.974 2.014 1.00 72.75 94 GLU A C 1
ATOM 721 O O . GLU A 1 94 ? -5.311 11.212 2.562 1.00 72.75 94 GLU A O 1
ATOM 726 N N . ASN A 1 95 ? -4.054 13.062 2.635 1.00 80.62 95 ASN A N 1
ATOM 727 C CA . ASN A 1 95 ? -4.380 13.425 4.016 1.00 80.62 95 ASN A CA 1
ATOM 728 C C . ASN A 1 95 ? -3.873 12.435 5.082 1.00 80.62 95 ASN A C 1
ATOM 730 O O . ASN A 1 95 ? -4.399 12.423 6.196 1.00 80.62 95 ASN A O 1
ATOM 734 N N . ASN A 1 96 ? -2.843 11.636 4.772 1.00 88.12 96 ASN A N 1
ATOM 735 C CA . ASN A 1 96 ? -2.265 10.646 5.687 1.00 88.12 96 ASN A CA 1
ATOM 736 C C . ASN A 1 96 ? -3.330 9.697 6.251 1.00 88.12 96 ASN A C 1
ATOM 738 O O . ASN A 1 96 ? -3.347 9.391 7.445 1.00 88.12 96 ASN A O 1
ATOM 742 N N . ARG A 1 97 ? -4.264 9.263 5.407 1.00 90.12 97 ARG A N 1
ATOM 743 C CA . ARG A 1 97 ? -5.335 8.346 5.783 1.00 90.12 97 ARG A CA 1
ATOM 744 C C . ARG A 1 97 ? -5.227 7.097 4.928 1.00 90.12 97 ARG A C 1
ATOM 746 O O . ARG A 1 97 ? -5.031 7.180 3.729 1.00 90.12 97 ARG A O 1
ATOM 753 N N . LEU A 1 98 ? -5.397 5.941 5.550 1.00 90.69 98 LEU A N 1
ATOM 754 C CA . LEU A 1 98 ? -5.544 4.670 4.860 1.00 90.69 98 LEU A CA 1
ATOM 755 C C . LEU A 1 98 ? -6.876 4.056 5.267 1.00 90.69 98 LEU A C 1
ATOM 757 O O . LEU A 1 98 ? -7.096 3.766 6.443 1.00 90.69 98 LEU A O 1
ATOM 761 N N . THR A 1 99 ? -7.756 3.820 4.302 1.00 90.88 99 THR A N 1
ATOM 762 C CA . THR A 1 99 ? -9.026 3.128 4.541 1.00 90.88 99 THR A CA 1
ATOM 763 C C . THR A 1 99 ? -8.888 1.666 4.145 1.00 90.88 99 THR A C 1
ATOM 765 O O . THR A 1 99 ? -8.643 1.368 2.980 1.00 90.88 99 THR A O 1
ATOM 768 N N . VAL A 1 100 ? -9.066 0.742 5.096 1.00 89.50 100 VAL A N 1
ATOM 769 C CA . VAL A 1 100 ? -9.011 -0.708 4.844 1.00 89.50 100 VAL A CA 1
ATOM 770 C C . VAL A 1 100 ? -10.259 -1.392 5.384 1.00 89.50 100 VAL A C 1
ATOM 772 O O . VAL A 1 100 ? -10.482 -1.468 6.595 1.00 89.50 100 VAL A O 1
ATOM 775 N N . ARG A 1 101 ? -11.055 -1.972 4.483 1.00 89.31 101 ARG A N 1
ATOM 776 C CA . ARG A 1 101 ? -12.210 -2.809 4.828 1.00 89.31 101 ARG A CA 1
ATOM 777 C C . ARG A 1 101 ? -11.865 -4.275 4.602 1.00 89.31 101 ARG A C 1
ATOM 779 O O . ARG A 1 101 ? -11.476 -4.678 3.509 1.00 89.31 101 ARG A O 1
ATOM 786 N N . ARG A 1 102 ? -12.021 -5.086 5.649 1.00 86.62 102 ARG A N 1
ATOM 787 C CA . ARG A 1 102 ? -11.780 -6.531 5.601 1.00 86.62 102 ARG A CA 1
ATOM 788 C C . ARG A 1 102 ? -13.093 -7.290 5.437 1.00 86.62 102 ARG A C 1
ATOM 790 O O . ARG A 1 102 ? -13.996 -7.157 6.258 1.00 86.62 102 ARG A O 1
ATOM 797 N N . TYR A 1 103 ? -13.131 -8.158 4.437 1.00 86.31 103 TYR A N 1
ATOM 798 C CA . TYR A 1 103 ? -14.148 -9.183 4.217 1.00 86.31 103 TYR A CA 1
ATOM 799 C C . TYR A 1 103 ? -13.532 -10.578 4.431 1.00 86.31 103 TYR A C 1
ATOM 801 O O . TYR A 1 103 ? -12.362 -10.703 4.797 1.00 86.31 103 TYR A O 1
ATOM 809 N N . LEU A 1 104 ? -14.311 -11.643 4.209 1.00 87.06 104 LEU A N 1
ATOM 810 C CA . LEU A 1 104 ? -13.901 -13.040 4.439 1.00 87.06 104 LEU A CA 1
ATOM 811 C C . LEU A 1 104 ? -12.519 -13.382 3.851 1.00 87.06 104 LEU A C 1
ATOM 813 O O . LEU A 1 104 ? -11.636 -13.839 4.572 1.00 87.06 104 LEU A O 1
ATOM 817 N N . ASN A 1 105 ? -12.326 -13.141 2.554 1.00 86.75 105 ASN A N 1
ATOM 818 C CA . ASN A 1 105 ? -11.077 -13.399 1.826 1.00 86.75 105 ASN A CA 1
ATOM 819 C C . ASN A 1 105 ? -10.593 -12.184 1.021 1.00 86.75 105 ASN A C 1
ATOM 821 O O . ASN A 1 105 ? -9.732 -12.332 0.160 1.00 86.75 105 ASN A O 1
ATOM 825 N N . THR A 1 106 ? -11.177 -11.013 1.260 1.00 86.56 106 THR A N 1
ATOM 826 C CA . THR A 1 106 ? -10.961 -9.822 0.438 1.00 86.56 106 THR A CA 1
ATOM 827 C C . THR A 1 106 ? -10.643 -8.632 1.330 1.00 86.56 106 THR A C 1
ATOM 829 O O . THR A 1 106 ? -11.278 -8.449 2.368 1.00 86.56 106 THR A O 1
ATOM 832 N N . PHE A 1 107 ? -9.673 -7.825 0.923 1.00 87.31 107 PHE A N 1
ATOM 833 C CA . PHE A 1 107 ? -9.335 -6.549 1.537 1.00 87.31 107 PHE A CA 1
ATOM 834 C C . PHE A 1 107 ? -9.567 -5.456 0.505 1.00 87.31 107 PHE A C 1
ATOM 836 O O . PHE A 1 107 ? -9.070 -5.551 -0.614 1.00 87.31 107 PHE A O 1
ATOM 843 N N . VAL A 1 108 ? -10.343 -4.449 0.881 1.00 88.38 108 VAL A N 1
ATOM 844 C CA . VAL A 1 108 ? -10.676 -3.314 0.024 1.00 88.38 108 VAL A CA 1
ATOM 845 C C . VAL A 1 108 ? -10.002 -2.075 0.588 1.00 88.38 108 VAL A C 1
ATOM 847 O O . VAL A 1 108 ? -10.232 -1.732 1.751 1.00 88.38 108 VAL A O 1
ATOM 850 N N . PHE A 1 109 ? -9.188 -1.435 -0.241 1.00 88.94 109 PHE A N 1
ATOM 851 C CA . PHE A 1 109 ? -8.497 -0.186 0.044 1.00 88.94 109 PHE A CA 1
ATOM 852 C C . PHE A 1 109 ? -9.225 0.977 -0.640 1.00 88.94 109 PHE A C 1
ATOM 854 O O . PHE A 1 109 ? -9.728 0.830 -1.758 1.00 88.94 109 PHE A O 1
ATOM 861 N N . GLY A 1 110 ? -9.304 2.115 0.050 1.00 85.94 110 GLY A N 1
ATOM 862 C CA . GLY A 1 110 ? -10.052 3.293 -0.402 1.00 85.94 110 GLY A CA 1
ATOM 863 C C . GLY A 1 110 ? -11.510 3.319 0.063 1.00 85.94 110 GLY A C 1
ATOM 864 O O . GLY A 1 110 ? -11.959 2.469 0.840 1.00 85.94 110 GLY A O 1
ATOM 865 N N . ASP A 1 111 ? -12.263 4.325 -0.377 1.00 80.62 111 ASP A N 1
ATOM 866 C CA . ASP A 1 111 ? -13.654 4.547 0.028 1.00 80.62 111 ASP A CA 1
ATOM 867 C C . ASP A 1 111 ? -14.673 3.703 -0.767 1.00 80.62 111 ASP A C 1
ATOM 869 O O . ASP A 1 111 ? -14.377 3.110 -1.794 1.00 80.62 111 ASP A O 1
ATOM 873 N N . VAL A 1 112 ? -15.896 3.564 -0.246 1.00 65.38 112 VAL A N 1
ATOM 874 C CA . VAL A 1 112 ? -17.019 2.868 -0.913 1.00 65.38 112 VAL A CA 1
ATOM 875 C C . VAL A 1 112 ? -18.041 3.941 -1.295 1.00 65.38 112 VAL A C 1
ATOM 877 O O . VAL A 1 112 ? -18.315 4.802 -0.457 1.00 65.38 112 VAL A O 1
ATOM 880 N N . PRO A 1 113 ? -18.623 3.919 -2.511 1.00 71.81 113 PRO A N 1
ATOM 881 C CA . PRO A 1 113 ? -18.719 2.787 -3.444 1.00 71.81 113 PRO A CA 1
ATOM 882 C C . PRO A 1 113 ? -17.585 2.630 -4.467 1.00 71.81 113 PRO A C 1
ATOM 884 O O . PRO A 1 113 ? -17.673 1.724 -5.291 1.00 71.81 113 PRO A O 1
ATOM 887 N N . LEU A 1 114 ? -16.546 3.465 -4.430 1.00 74.12 114 LEU A N 1
ATOM 888 C CA . LEU A 1 114 ? -15.465 3.472 -5.421 1.00 74.12 114 LEU A CA 1
ATOM 889 C C . LEU A 1 114 ? -14.150 2.971 -4.800 1.00 74.12 114 LEU A C 1
ATOM 891 O O . LEU A 1 114 ? -13.305 3.790 -4.440 1.00 74.12 114 LEU A O 1
ATOM 895 N N . PRO A 1 115 ? -13.983 1.644 -4.629 1.00 79.75 115 PRO A N 1
ATOM 896 C CA . PRO A 1 115 ? -12.740 1.101 -4.109 1.00 79.75 115 PRO A CA 1
ATOM 897 C C . PRO A 1 115 ? -11.598 1.386 -5.082 1.00 79.75 115 PRO A C 1
ATOM 899 O O . PRO A 1 115 ? -11.778 1.311 -6.296 1.00 79.75 115 PRO A O 1
ATOM 902 N N . LEU A 1 116 ? -10.421 1.648 -4.532 1.00 81.75 116 LEU A N 1
ATOM 903 C CA . LEU A 1 116 ? -9.219 1.934 -5.311 1.00 81.75 116 LEU A CA 1
ATOM 904 C C . LEU A 1 116 ? -8.478 0.650 -5.649 1.00 81.75 116 LEU A C 1
ATOM 906 O O . LEU A 1 116 ? -8.145 0.376 -6.798 1.00 81.75 116 LEU A O 1
ATOM 910 N N . PHE A 1 117 ? -8.308 -0.200 -4.638 1.00 83.31 117 PHE A N 1
ATOM 911 C CA . PHE A 1 117 ? -7.632 -1.472 -4.795 1.00 83.31 117 PHE A CA 1
ATOM 912 C C . PHE A 1 117 ? -8.324 -2.575 -4.005 1.00 83.31 117 PHE A C 1
ATOM 914 O O . PHE A 1 117 ? -8.746 -2.400 -2.859 1.00 83.31 117 PHE A O 1
ATOM 921 N N . ILE A 1 118 ? -8.430 -3.750 -4.623 1.00 84.19 118 ILE A N 1
ATOM 922 C CA . ILE A 1 118 ? -9.048 -4.931 -4.025 1.00 84.19 118 ILE A CA 1
ATOM 923 C C . ILE A 1 118 ? -8.031 -6.067 -4.034 1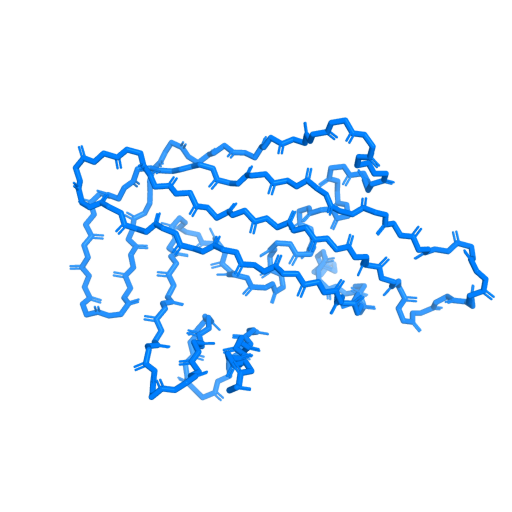.00 84.19 118 ILE A C 1
ATOM 925 O O . ILE A 1 118 ? -7.691 -6.616 -5.079 1.00 84.19 118 ILE A O 1
ATOM 929 N N . CYS A 1 119 ? -7.584 -6.463 -2.846 1.00 82.06 119 CYS A N 1
ATOM 930 C CA . CY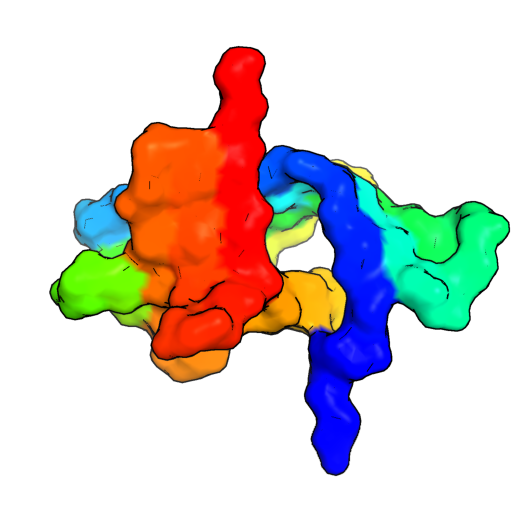S A 1 119 ? -6.735 -7.631 -2.660 1.00 82.06 119 CYS A CA 1
ATOM 931 C C . CYS A 1 119 ? -7.595 -8.850 -2.324 1.00 82.06 119 CYS A C 1
ATOM 933 O O . CYS A 1 119 ? -8.284 -8.868 -1.300 1.00 82.06 119 CYS A O 1
ATOM 935 N N . VAL A 1 120 ? -7.529 -9.893 -3.152 1.00 82.69 120 VAL A N 1
ATOM 936 C CA . VAL A 1 120 ? -8.207 -11.170 -2.898 1.00 82.69 120 VAL A CA 1
ATOM 937 C C . VAL A 1 120 ? -7.181 -12.212 -2.475 1.00 82.69 120 VAL A C 1
ATOM 939 O O . VAL A 1 120 ? -6.292 -12.589 -3.238 1.00 82.69 120 VAL A O 1
ATOM 942 N N . LYS A 1 121 ? -7.331 -12.731 -1.256 1.00 78.44 121 LYS A N 1
ATOM 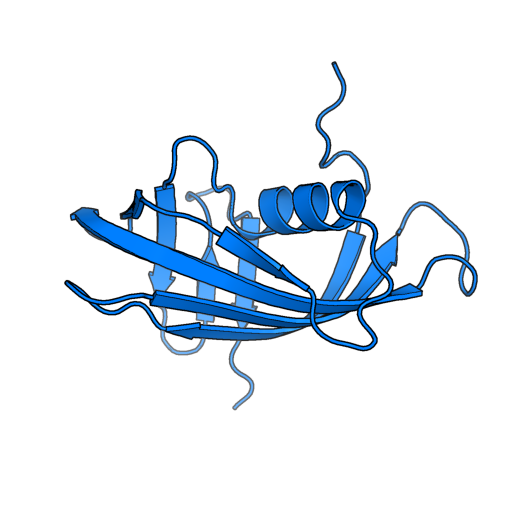943 C CA . LYS A 1 121 ? -6.532 -13.854 -0.773 1.00 78.44 121 LYS A CA 1
ATOM 944 C C . LYS A 1 121 ? -6.950 -15.114 -1.535 1.00 78.44 121 LYS A C 1
ATOM 946 O O . LYS A 1 121 ? -8.086 -15.577 -1.382 1.00 78.44 121 LYS A O 1
ATOM 951 N N . LYS A 1 122 ? -6.038 -15.670 -2.343 1.00 74.88 122 LYS A N 1
ATOM 952 C CA . LYS A 1 122 ? -6.221 -16.994 -2.959 1.00 74.88 122 LYS A CA 1
ATOM 953 C C . LYS A 1 122 ? -6.381 -18.042 -1.849 1.00 74.88 122 LYS A C 1
ATOM 955 O O . LYS A 1 122 ? -5.678 -17.975 -0.839 1.00 74.88 122 LYS A O 1
ATOM 960 N N . ARG A 1 123 ? -7.373 -18.921 -2.012 1.00 64.31 123 ARG A N 1
ATOM 961 C CA . ARG A 1 123 ? -7.631 -20.047 -1.106 1.00 64.31 123 ARG A CA 1
ATOM 962 C C . ARG A 1 123 ? -6.657 -21.178 -1.376 1.00 64.31 123 ARG A C 1
ATOM 964 O O . ARG A 1 123 ? -6.324 -21.359 -2.567 1.00 64.31 123 ARG A O 1
#

Nearest PDB structures (foldseek):
  4wyk-assembly1_A  TM=5.359E-01  e=2.110E+00  Homo sapiens
  6baq-assembly4_D  TM=3.488E-01  e=7.813E-01  Mus musculus
  5ien-assembly1_A  TM=5.119E-01  e=4.569E+00  synthetic construct

Secondary structure (DSSP, 8-state):
---TT-S-EEEEEEEEEE--TTSEEEEEEEEEEEETTS-TTTTEEEEEEEEEEEEEEEETTEEEEEEEEEEEPTT--S-HHHHHHHHHHHH--GGGEEEEEE-SSEEEES-SSS-SEEEE---

Mean predicted aligned error: 6.65 Å

Organism: NCBI:txid158836

pLDDT: mean 82.09, std 14.24, range [29.11, 95.62]